Protein AF-A0A660U3L3-F1 (afdb_monomer)

pLDDT: mean 85.76, std 15.38, range [48.34, 98.44]

Sequence (127 aa):
GKVMKKVLLIFILIGSVFLVSPAFSADFYHDGIYKDVGDLYNLNVYVQTYWNGGTILLYTFDTYYMYPFFGYIDSTEYYMGDTINPIDYPDLACDFDFTTNTIYMYYWDGSSWVLYDWYDCYLFEPI

Secondary structure (DSSP, 8-state):
-HHHHHHHHHHHHHHHHTS---------TT-EEEEETTSSS--EEEEEE-TTSEEEEEEESSSSS-EEEEEEE-TTSEEEEEESSTTT-TTEEEEEETTTTEEEEEEE-SSSEEEEEEEEEEE----

Mean predicted aligned error: 9.43 Å

Solvent-accessible surface area (backbone atoms only — not comparable to full-atom values): 7146 Å² total; per-residue (Å²): 112,81,64,59,59,55,55,53,51,51,53,51,53,58,54,57,69,70,72,70,66,83,82,58,66,52,65,62,82,74,46,46,42,31,31,38,66,84,67,80,68,53,38,40,35,40,35,45,58,37,69,81,42,44,27,41,41,33,40,26,56,74,82,78,60,74,52,52,21,43,29,42,65,48,100,79,45,37,31,52,23,44,42,71,57,45,87,83,45,68,44,42,38,41,34,37,34,67,83,73,32,32,41,38,37,29,34,52,77,87,86,49,79,40,82,76,51,71,45,54,36,43,80,64,75,89,129

Folds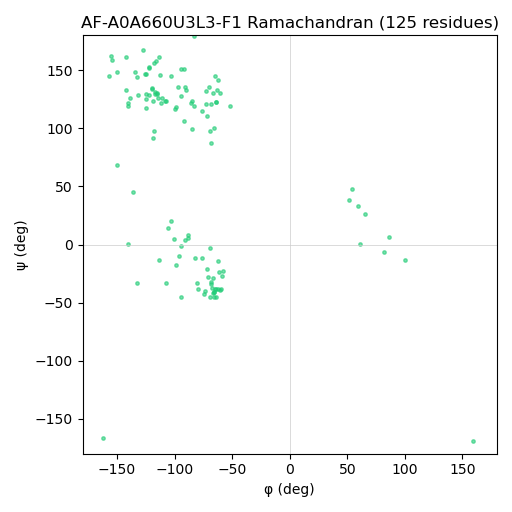eek 3Di:
DVVVVVVVVVVVVVVVVPPDDPPQDQPCVPAAWKAFPPCPQCKIWGWDTDSNQKIWIWIDRPVPDIFIWIFGQDPQRKTWTDGPDCVVPVFWTWMARPVQRKIWIWGHPPPDTDTDDMGGIDGDDDD

Structure (mmCIF, N/CA/C/O backbone):
data_AF-A0A660U3L3-F1
#
_entry.id   AF-A0A660U3L3-F1
#
loop_
_atom_site.group_PDB
_atom_site.id
_atom_site.type_symbol
_atom_site.label_atom_id
_atom_site.label_alt_id
_atom_site.label_comp_id
_atom_site.label_asym_id
_atom_site.label_entity_id
_atom_site.label_seq_id
_atom_site.pdbx_PDB_ins_code
_atom_site.Cartn_x
_atom_site.Cartn_y
_atom_site.Cartn_z
_atom_site.occupancy
_atom_site.B_iso_or_equiv
_atom_site.auth_seq_id
_atom_site.auth_comp_id
_atom_site.auth_asym_id
_atom_site.auth_atom_id
_atom_site.pdbx_PDB_model_num
ATOM 1 N N . GLY A 1 1 ? -0.745 27.732 55.180 1.00 61.03 1 GLY A N 1
ATOM 2 C CA . GLY A 1 1 ? -0.163 26.382 55.319 1.00 61.03 1 GLY A CA 1
ATOM 3 C C . GLY A 1 1 ? 0.834 26.093 54.209 1.00 61.03 1 GLY A C 1
ATOM 4 O O . GLY A 1 1 ? 0.426 25.958 53.064 1.00 61.03 1 GLY A O 1
ATOM 5 N N . LYS A 1 2 ? 2.137 26.008 54.522 1.00 56.62 2 LYS A N 1
ATOM 6 C CA . LYS A 1 2 ? 3.203 25.638 53.558 1.00 56.62 2 LYS A CA 1
ATOM 7 C C . LYS A 1 2 ? 2.989 24.248 52.934 1.00 56.62 2 LYS A C 1
ATOM 9 O O . LYS A 1 2 ? 3.414 24.019 51.809 1.00 56.62 2 LYS A O 1
ATOM 14 N N . VAL A 1 3 ? 2.301 23.358 53.650 1.00 68.00 3 VAL A N 1
ATOM 15 C CA . VAL A 1 3 ? 1.971 21.994 53.212 1.00 68.00 3 VAL A CA 1
ATOM 16 C C . VAL A 1 3 ? 0.950 21.999 52.065 1.00 68.00 3 VAL A C 1
ATOM 18 O O . VAL A 1 3 ? 1.196 21.369 51.045 1.00 68.00 3 VAL A O 1
ATOM 21 N N . MET A 1 4 ? -0.118 22.806 52.151 1.00 66.19 4 MET A N 1
ATOM 22 C CA . MET A 1 4 ? -1.134 22.918 51.085 1.00 66.19 4 MET A CA 1
ATOM 23 C C . MET A 1 4 ? -0.556 23.378 49.741 1.00 66.19 4 MET A C 1
ATOM 25 O O . MET A 1 4 ? -0.956 22.869 48.701 1.00 66.19 4 MET A O 1
ATOM 29 N N . LYS A 1 5 ? 0.414 24.304 49.745 1.00 63.62 5 LYS A N 1
ATOM 30 C CA . LYS A 1 5 ? 1.038 24.796 48.504 1.00 63.62 5 LYS A CA 1
ATOM 31 C C . LYS A 1 5 ? 1.881 23.725 47.800 1.00 63.62 5 LYS A C 1
ATOM 33 O O . LYS A 1 5 ? 1.920 23.706 46.578 1.00 63.62 5 LYS A O 1
ATOM 38 N N . LYS A 1 6 ? 2.530 22.830 48.558 1.00 62.34 6 LYS A N 1
ATOM 39 C CA . LYS A 1 6 ? 3.323 21.717 48.005 1.00 62.34 6 LYS A CA 1
ATOM 40 C C . LYS A 1 6 ? 2.435 20.614 47.429 1.00 62.34 6 LYS A C 1
ATOM 42 O O . LYS A 1 6 ? 2.736 20.103 46.361 1.00 62.34 6 LYS A O 1
ATOM 47 N N . VAL A 1 7 ? 1.329 20.299 48.107 1.00 66.31 7 VAL A N 1
ATOM 48 C CA . VAL A 1 7 ? 0.347 19.312 47.630 1.00 66.31 7 VAL A CA 1
ATOM 49 C C . VAL A 1 7 ? -0.310 19.790 46.333 1.00 66.31 7 VAL A C 1
ATOM 51 O O . VAL A 1 7 ? -0.355 19.040 45.366 1.00 66.31 7 VAL A O 1
ATOM 54 N N . LEU A 1 8 ? -0.722 21.060 46.264 1.00 66.00 8 LEU A N 1
ATOM 55 C CA . LEU A 1 8 ? -1.313 21.642 45.055 1.00 66.00 8 LEU A CA 1
ATOM 56 C C . LEU A 1 8 ? -0.348 21.619 43.854 1.00 66.00 8 LEU A C 1
ATOM 58 O O . LEU A 1 8 ? -0.768 21.320 42.741 1.00 66.00 8 LEU A O 1
ATOM 62 N N . LEU A 1 9 ? 0.946 21.881 44.077 1.00 62.41 9 LEU A N 1
ATOM 63 C CA . LEU A 1 9 ? 1.957 21.833 43.014 1.00 62.41 9 LEU A CA 1
ATOM 64 C C . LEU A 1 9 ? 2.137 20.420 42.438 1.00 62.41 9 LEU A C 1
ATOM 66 O O . LEU A 1 9 ? 2.305 20.272 41.233 1.00 62.41 9 LEU A O 1
ATOM 70 N N . ILE A 1 10 ? 2.084 19.391 43.291 1.00 64.06 10 ILE A N 1
ATOM 71 C CA . ILE A 1 10 ? 2.197 17.986 42.871 1.00 64.06 10 ILE A CA 1
ATOM 72 C C . ILE A 1 10 ? 0.995 17.584 42.007 1.00 64.06 10 ILE A C 1
ATOM 74 O O . ILE A 1 10 ? 1.181 16.943 40.977 1.00 64.06 10 ILE A O 1
ATOM 78 N N . PHE A 1 11 ? -0.220 18.014 42.365 1.00 60.81 11 PHE A N 1
ATOM 79 C CA . PHE A 1 11 ? -1.412 17.755 41.550 1.00 60.81 11 PHE A CA 1
ATOM 80 C C . PHE A 1 11 ? -1.356 18.436 40.176 1.00 60.81 11 PHE A C 1
ATOM 82 O O . PHE A 1 11 ? -1.749 17.824 39.186 1.00 60.81 11 PHE A O 1
ATOM 89 N N . ILE A 1 12 ? -0.824 19.661 40.090 1.00 63.50 12 ILE A N 1
ATOM 90 C CA . ILE A 1 12 ? -0.636 20.359 38.807 1.00 63.50 12 ILE A CA 1
ATOM 91 C C . ILE A 1 12 ? 0.409 19.638 37.9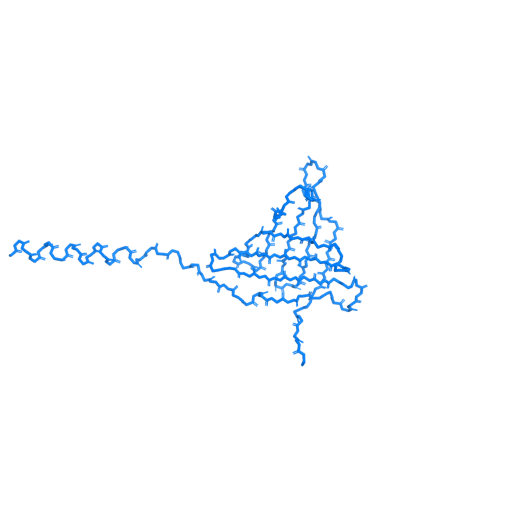45 1.00 63.50 12 ILE A C 1
ATOM 93 O O . ILE A 1 12 ? 0.183 19.453 36.754 1.00 63.50 12 ILE A O 1
ATOM 97 N N . LEU A 1 13 ? 1.516 19.180 38.542 1.00 57.22 13 LEU A N 1
ATOM 98 C CA . LEU A 1 13 ? 2.580 18.488 37.811 1.00 57.22 13 LEU A CA 1
ATOM 99 C C . LEU A 1 13 ? 2.101 17.137 37.249 1.00 57.22 13 LEU A C 1
ATOM 101 O O . LEU A 1 13 ? 2.326 16.843 36.078 1.00 57.22 13 LEU A O 1
ATOM 105 N N . ILE A 1 14 ? 1.383 16.346 38.054 1.00 58.72 14 ILE A N 1
ATOM 106 C CA . ILE A 1 14 ? 0.805 15.063 37.621 1.00 58.72 14 ILE A CA 1
ATOM 107 C C . ILE A 1 14 ? -0.274 15.296 36.554 1.00 58.72 14 ILE A C 1
ATOM 109 O O . ILE A 1 14 ? -0.298 14.586 35.554 1.00 58.72 14 ILE A O 1
ATOM 113 N N . GLY A 1 15 ? -1.109 16.330 36.709 1.00 55.41 15 GLY A N 1
ATOM 114 C CA . GLY A 1 15 ? -2.098 16.715 35.699 1.00 55.41 15 GLY A CA 1
ATOM 115 C C . GLY A 1 15 ? -1.469 17.142 34.369 1.00 55.41 15 GLY A C 1
ATOM 116 O O . GLY A 1 15 ? -1.973 16.772 33.316 1.00 55.41 15 GLY A O 1
ATOM 117 N N . SER A 1 16 ? -0.336 17.853 34.392 1.00 54.84 16 SER A N 1
ATOM 118 C CA . SER A 1 16 ? 0.361 18.266 33.165 1.00 54.84 16 SER A CA 1
ATOM 119 C C . SER A 1 16 ? 1.046 17.119 32.416 1.00 54.84 16 SER A C 1
ATOM 121 O O . SER A 1 16 ? 1.159 17.187 31.197 1.00 54.84 16 SER A O 1
ATOM 123 N N . VAL A 1 17 ? 1.459 16.050 33.109 1.00 53.94 17 VAL A N 1
ATOM 124 C CA . VAL A 1 17 ? 2.106 14.883 32.476 1.00 53.94 17 VAL A CA 1
ATOM 125 C C . VAL A 1 17 ? 1.106 14.040 31.667 1.00 53.94 17 VAL A C 1
ATOM 127 O O . VAL A 1 17 ? 1.508 13.355 30.735 1.00 53.94 17 VAL A O 1
ATOM 130 N N . PHE A 1 18 ? -0.197 14.146 31.946 1.00 50.91 18 PHE A N 1
ATOM 131 C CA . PHE A 1 18 ? -1.254 13.435 31.210 1.00 50.91 18 PHE A CA 1
ATOM 132 C C . PHE A 1 18 ? -1.890 14.235 30.059 1.00 50.91 18 PHE A C 1
ATOM 134 O O . PHE A 1 18 ? -2.758 13.707 29.371 1.00 50.91 18 PHE A O 1
ATOM 141 N N . LEU A 1 19 ? -1.484 15.489 29.822 1.00 48.34 19 LEU A N 1
ATOM 142 C CA . LEU A 1 19 ? -2.113 16.360 28.813 1.00 48.34 19 LEU A CA 1
ATOM 143 C C . LEU A 1 19 ? -1.340 16.461 27.490 1.00 48.34 19 LEU A C 1
ATOM 145 O O . LEU A 1 19 ? -1.730 17.226 26.613 1.00 48.34 19 LEU A O 1
ATOM 149 N N . VAL A 1 20 ? -0.254 15.701 27.332 1.00 51.31 20 VAL A N 1
ATOM 150 C CA . VAL A 1 20 ? 0.581 15.730 26.120 1.00 51.31 20 VAL A CA 1
ATOM 151 C C . VAL A 1 20 ? 0.955 14.320 25.662 1.00 51.31 20 VAL A C 1
ATOM 153 O O . VAL A 1 20 ? 2.100 14.038 25.334 1.00 51.31 20 VAL A O 1
ATOM 156 N N . SER A 1 21 ? -0.005 13.397 25.632 1.00 51.25 21 SER A N 1
ATOM 157 C CA . SER A 1 21 ? 0.119 12.289 24.684 1.00 51.25 21 SER A CA 1
ATOM 158 C C . SER A 1 21 ? -0.410 12.793 23.341 1.00 51.25 21 SER A C 1
ATOM 160 O O . SER A 1 21 ? -1.591 13.155 23.297 1.00 51.25 21 SER A O 1
ATOM 162 N N . PRO A 1 22 ? 0.386 12.843 22.254 1.00 56.97 22 PRO A N 1
ATOM 163 C CA . PRO A 1 22 ? -0.214 12.863 20.927 1.00 56.97 22 PRO A CA 1
ATOM 164 C C . PRO A 1 22 ? -1.191 11.688 20.881 1.00 56.97 22 PRO A C 1
ATOM 166 O O . PRO A 1 22 ? -0.815 10.546 21.152 1.00 56.97 22 PRO A O 1
ATOM 169 N N . ALA A 1 23 ? -2.468 11.989 20.667 1.00 54.34 23 ALA A N 1
ATOM 170 C CA . ALA A 1 23 ? -3.467 10.969 20.432 1.00 54.34 23 ALA A CA 1
ATOM 171 C C . ALA A 1 23 ? -3.137 10.348 19.072 1.00 54.34 23 ALA A C 1
ATOM 173 O O . ALA A 1 23 ? -3.598 10.821 18.041 1.00 54.34 23 ALA A O 1
ATOM 174 N N . PHE A 1 24 ? -2.273 9.335 19.066 1.00 54.94 24 PHE A N 1
ATOM 175 C CA . PHE A 1 24 ? -2.192 8.409 17.951 1.00 54.94 24 PHE A CA 1
ATOM 176 C C . PHE A 1 24 ? -3.488 7.603 18.006 1.00 54.94 24 PHE A C 1
ATOM 178 O O . PHE A 1 24 ? -3.647 6.715 18.844 1.00 54.94 24 PHE A O 1
ATOM 185 N N . SER A 1 25 ? -4.471 8.007 17.203 1.00 52.78 25 SER A N 1
ATOM 186 C CA . SER A 1 25 ? -5.619 7.152 16.939 1.00 52.78 25 SER A CA 1
ATOM 187 C C . SER A 1 25 ? -5.101 6.040 16.047 1.00 52.78 25 SER A C 1
ATOM 189 O O . SER A 1 25 ? -4.705 6.302 14.916 1.00 52.78 25 SER A O 1
ATOM 191 N N . ALA A 1 26 ? -5.027 4.825 16.580 1.00 56.75 26 ALA A N 1
ATOM 192 C CA . ALA A 1 26 ? -4.837 3.654 15.748 1.00 56.75 26 ALA A CA 1
ATOM 193 C C . ALA A 1 26 ? -6.101 3.521 14.894 1.00 56.75 26 ALA A C 1
ATOM 195 O O . ALA A 1 26 ? -7.153 3.134 15.409 1.00 56.75 26 ALA A O 1
ATOM 196 N N . ASP A 1 27 ? -6.027 3.966 13.643 1.00 63.56 27 ASP A N 1
ATOM 197 C CA . ASP A 1 27 ? -7.111 3.789 12.694 1.00 63.56 27 ASP A CA 1
ATOM 198 C C . ASP A 1 27 ? -6.967 2.411 12.052 1.00 63.56 27 ASP A C 1
ATOM 200 O O . ASP A 1 27 ? -6.124 2.189 11.189 1.00 63.56 27 ASP A O 1
ATOM 204 N N . PHE A 1 28 ? -7.739 1.451 12.556 1.00 81.56 28 PHE A N 1
ATOM 205 C CA . PHE A 1 28 ? -7.798 0.096 12.006 1.00 81.56 28 PHE A CA 1
ATOM 206 C C . PHE A 1 28 ? -8.853 -0.019 10.895 1.00 81.56 28 PHE A C 1
ATOM 208 O O . PHE A 1 28 ? -9.168 -1.126 10.472 1.00 81.56 28 PHE A O 1
ATOM 215 N N . TYR A 1 29 ? -9.456 1.093 10.453 1.00 86.62 29 TYR A N 1
ATOM 216 C CA . TYR A 1 29 ? -10.482 1.081 9.408 1.00 86.62 29 TYR A CA 1
ATOM 217 C C . TYR A 1 29 ? -9.930 0.654 8.042 1.00 86.62 29 TYR A C 1
ATOM 219 O O . TYR A 1 29 ? -10.654 0.053 7.252 1.00 86.62 29 TYR A O 1
ATOM 227 N N . HIS A 1 30 ? -8.649 0.917 7.778 1.00 93.44 30 HIS A N 1
ATOM 228 C CA . HIS A 1 30 ? -7.987 0.552 6.522 1.00 93.44 30 HIS A CA 1
ATOM 229 C C . HIS A 1 30 ? -7.502 -0.897 6.477 1.00 93.44 30 HIS A C 1
ATOM 231 O O . HIS A 1 30 ? -7.120 -1.366 5.402 1.00 93.44 30 HIS A O 1
ATOM 237 N N . ASP A 1 31 ? -7.509 -1.602 7.613 1.00 95.75 31 ASP A N 1
ATOM 238 C CA . ASP A 1 31 ? -7.027 -2.977 7.709 1.00 95.75 31 ASP A CA 1
ATOM 239 C C . ASP A 1 31 ? -7.871 -3.914 6.850 1.00 95.75 31 ASP A C 1
ATOM 241 O O . ASP A 1 31 ? -9.102 -3.938 6.924 1.00 95.75 31 ASP A O 1
ATOM 245 N N . GLY A 1 32 ? -7.202 -4.757 6.071 1.00 96.00 32 GLY A N 1
ATOM 246 C CA . GLY A 1 32 ? -7.905 -5.722 5.246 1.00 96.00 32 GLY A CA 1
ATOM 247 C C . GLY A 1 32 ? -7.097 -6.255 4.082 1.00 96.00 32 GLY A C 1
ATOM 248 O O . GLY A 1 32 ? -5.881 -6.080 3.982 1.00 96.00 32 GLY A O 1
ATOM 249 N N . ILE A 1 33 ? -7.818 -6.949 3.206 1.00 96.88 33 ILE A N 1
ATOM 250 C CA . ILE A 1 33 ? -7.300 -7.452 1.940 1.00 96.88 33 ILE A CA 1
ATOM 251 C C . ILE A 1 33 ? -8.006 -6.674 0.841 1.00 96.88 33 ILE A C 1
ATOM 253 O O . ILE A 1 33 ? -9.227 -6.727 0.757 1.00 96.88 33 ILE A O 1
ATOM 257 N N . TYR A 1 34 ? -7.258 -5.992 -0.010 1.00 97.62 34 TYR A N 1
ATOM 258 C CA . TYR A 1 34 ? -7.771 -5.348 -1.206 1.00 97.62 34 TYR A CA 1
ATOM 259 C C . TYR A 1 34 ? -7.416 -6.194 -2.426 1.00 97.62 34 TYR A C 1
ATOM 261 O O . TYR A 1 34 ? -6.373 -6.856 -2.470 1.00 97.62 34 TYR A O 1
ATOM 269 N N . LYS A 1 35 ? -8.318 -6.205 -3.398 1.00 96.88 35 LYS A N 1
ATOM 270 C CA . LYS A 1 35 ? -8.234 -6.992 -4.632 1.00 96.88 35 LYS A CA 1
ATOM 271 C C . LYS A 1 35 ? -8.384 -6.061 -5.819 1.00 96.88 35 LYS A C 1
ATOM 273 O O . LYS A 1 35 ? -9.136 -5.096 -5.702 1.00 96.88 35 LYS A O 1
ATOM 278 N N . ASP A 1 36 ? -7.723 -6.338 -6.939 1.00 96.69 36 ASP A N 1
ATOM 279 C CA . ASP A 1 36 ? -7.946 -5.546 -8.149 1.00 96.69 36 ASP A CA 1
ATOM 280 C C . ASP A 1 36 ? -9.389 -5.662 -8.647 1.00 96.69 36 ASP A C 1
ATOM 282 O O . ASP A 1 36 ? -10.018 -6.722 -8.617 1.00 96.69 36 ASP A O 1
ATOM 286 N N . VAL A 1 37 ? -9.928 -4.546 -9.132 1.00 95.75 37 VAL A N 1
ATOM 287 C CA . VAL A 1 37 ? -11.279 -4.508 -9.684 1.00 95.75 37 VAL A CA 1
ATOM 288 C C . VAL A 1 37 ? -11.356 -5.388 -10.931 1.00 95.75 37 VAL A C 1
ATOM 290 O O . VAL A 1 37 ? -10.669 -5.169 -11.927 1.00 95.75 37 VAL A O 1
ATOM 293 N N . GLY A 1 38 ? -12.272 -6.356 -10.893 1.00 91.12 38 GLY A N 1
ATOM 294 C CA . GLY A 1 38 ? -12.538 -7.258 -12.011 1.00 91.12 38 GLY A CA 1
ATOM 295 C C . GLY A 1 38 ? -11.648 -8.500 -12.067 1.00 91.12 38 GLY A C 1
ATOM 296 O O . GLY A 1 38 ? -11.777 -9.241 -13.042 1.00 91.12 38 GLY A O 1
ATOM 297 N N . ASP A 1 39 ? -10.799 -8.739 -11.057 1.00 86.06 39 ASP A N 1
ATOM 298 C CA . ASP A 1 39 ? -9.912 -9.911 -10.954 1.00 86.06 39 ASP A CA 1
ATOM 299 C C . ASP A 1 39 ? -9.066 -10.139 -12.231 1.00 86.06 39 ASP A C 1
ATO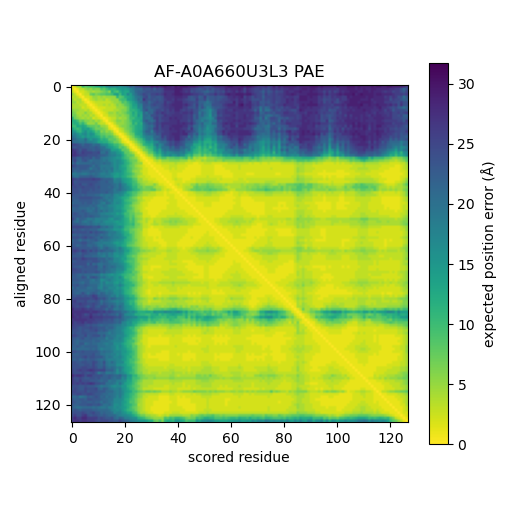M 301 O O . ASP A 1 39 ? -8.876 -11.265 -12.699 1.00 86.06 39 ASP A O 1
ATOM 305 N N . LEU A 1 40 ? -8.593 -9.055 -12.851 1.00 90.19 40 LEU A N 1
ATOM 306 C CA . LEU A 1 40 ? -7.869 -9.083 -14.125 1.00 90.19 40 LEU A CA 1
ATOM 307 C C . LEU A 1 40 ? -6.396 -9.463 -13.947 1.00 90.19 40 LEU A C 1
ATOM 309 O O . LEU A 1 40 ? -5.807 -10.099 -14.824 1.00 90.19 40 LEU A O 1
ATOM 313 N N . TYR A 1 41 ? -5.807 -9.067 -12.822 1.00 93.69 41 TYR A N 1
ATOM 314 C CA . TYR A 1 41 ? -4.377 -9.163 -12.550 1.00 93.69 41 TYR A CA 1
ATOM 315 C C . TYR A 1 41 ? -4.052 -10.145 -11.421 1.00 93.69 41 TYR A C 1
ATOM 317 O O . TYR A 1 41 ? -2.896 -10.542 -11.289 1.00 93.69 41 TYR A O 1
ATOM 325 N N . ASN A 1 42 ? -5.055 -10.585 -10.651 1.00 94.44 42 ASN A N 1
ATOM 326 C CA . ASN A 1 42 ? -4.888 -11.361 -9.415 1.00 94.44 42 ASN A CA 1
ATOM 327 C C . ASN A 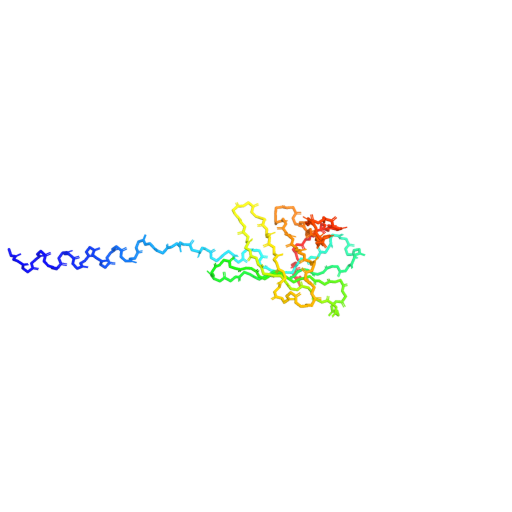1 42 ? -4.059 -10.612 -8.357 1.00 94.44 42 ASN A C 1
ATOM 329 O O . ASN A 1 42 ? -3.311 -11.222 -7.587 1.00 94.44 42 ASN A O 1
ATOM 333 N N . LEU A 1 43 ? -4.180 -9.288 -8.316 1.00 96.94 43 LEU A N 1
ATOM 334 C CA . LEU A 1 43 ? -3.505 -8.460 -7.333 1.00 96.94 43 LEU A CA 1
ATOM 335 C C . LEU A 1 43 ? -4.170 -8.631 -5.967 1.00 96.94 43 LEU A C 1
ATOM 337 O O . LEU A 1 43 ? -5.388 -8.560 -5.811 1.00 96.94 43 LEU A O 1
ATOM 341 N N . ASN A 1 44 ? -3.342 -8.839 -4.954 1.00 97.25 44 ASN A N 1
ATOM 342 C CA . ASN A 1 44 ? -3.738 -8.898 -3.559 1.00 97.25 44 ASN A CA 1
ATOM 343 C C . ASN A 1 4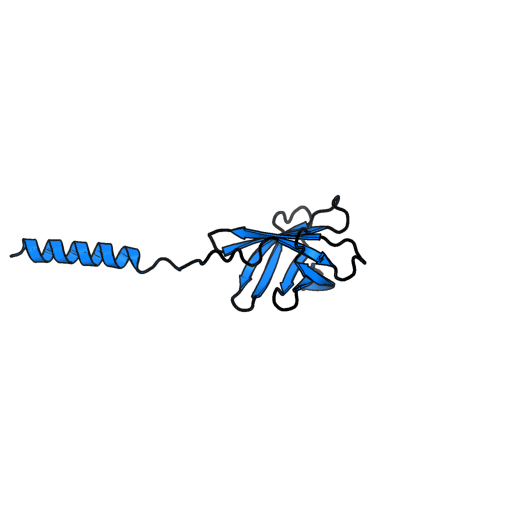4 ? -2.903 -7.888 -2.788 1.00 97.25 44 ASN A C 1
ATOM 345 O O . ASN A 1 44 ? -1.676 -7.969 -2.827 1.00 97.25 44 ASN A O 1
ATOM 349 N N . VAL A 1 45 ? -3.559 -6.985 -2.067 1.00 97.94 45 VAL A N 1
ATOM 350 C CA . VAL A 1 45 ? -2.920 -5.994 -1.200 1.00 97.94 45 VAL A CA 1
ATOM 351 C C . VAL A 1 45 ? -3.384 -6.238 0.230 1.00 97.94 45 VAL A C 1
ATOM 353 O O . VAL A 1 45 ? -4.575 -6.255 0.505 1.00 97.94 45 VAL A O 1
ATOM 356 N N . TYR A 1 46 ? -2.455 -6.441 1.149 1.00 97.69 46 TYR A N 1
ATOM 357 C CA . TYR A 1 46 ? -2.714 -6.668 2.564 1.00 97.69 46 TYR A CA 1
ATOM 358 C C . TYR A 1 46 ? -2.300 -5.417 3.323 1.00 97.69 46 TYR A C 1
ATOM 360 O O . TYR A 1 46 ? -1.144 -5.005 3.224 1.00 97.69 46 TYR A O 1
ATOM 368 N N . VAL A 1 47 ? -3.225 -4.834 4.078 1.00 97.62 47 VAL A N 1
ATOM 369 C CA . VAL A 1 47 ? -2.992 -3.621 4.866 1.00 97.62 47 VAL A CA 1
ATOM 370 C C . VAL A 1 47 ? -3.161 -3.948 6.341 1.00 97.62 47 VAL A C 1
ATOM 372 O O . VAL A 1 47 ? -4.143 -4.582 6.733 1.00 97.62 47 VAL A O 1
ATOM 375 N N . GLN A 1 48 ? -2.186 -3.531 7.146 1.00 96.50 48 GLN A N 1
ATOM 376 C CA . GLN A 1 48 ? -2.235 -3.628 8.599 1.00 96.50 48 GLN A CA 1
ATOM 377 C C . GLN A 1 48 ? -1.647 -2.375 9.251 1.00 96.50 48 GLN A C 1
ATOM 379 O O . GLN A 1 48 ? -0.453 -2.092 9.110 1.00 96.50 48 GLN A O 1
ATOM 384 N N . THR A 1 49 ? -2.463 -1.666 10.024 1.00 95.00 49 THR A N 1
ATOM 385 C CA . THR A 1 49 ? -2.055 -0.527 10.840 1.00 95.00 49 THR A CA 1
ATOM 386 C C . THR A 1 49 ? -1.666 -0.969 12.254 1.00 95.00 49 THR A C 1
ATOM 388 O O . THR A 1 49 ? -2.106 -1.986 12.799 1.00 95.00 49 THR A O 1
ATOM 391 N N . TYR A 1 50 ? -0.762 -0.212 12.869 1.00 92.19 50 TYR A N 1
ATOM 392 C CA . TYR A 1 50 ? -0.262 -0.432 14.221 1.00 92.19 50 TYR A CA 1
ATOM 393 C C . TYR A 1 50 ? -0.690 0.703 15.143 1.00 92.19 50 TYR A C 1
ATOM 395 O O . TYR A 1 50 ? -0.987 1.819 14.726 1.00 92.19 50 TYR A O 1
ATOM 403 N N . TRP A 1 51 ? -0.645 0.441 16.450 1.00 87.44 51 TRP A N 1
ATOM 404 C CA . TRP A 1 51 ? -1.073 1.399 17.474 1.00 87.44 51 TRP A CA 1
ATOM 405 C C . TRP A 1 51 ? -0.330 2.748 17.438 1.00 87.44 51 TRP A C 1
ATOM 407 O O . TRP A 1 51 ? -0.833 3.743 17.951 1.00 87.44 51 TRP A O 1
ATOM 417 N N . ASN A 1 52 ? 0.872 2.781 16.859 1.00 87.25 52 ASN A N 1
ATOM 418 C CA . ASN A 1 52 ? 1.683 3.986 16.689 1.00 87.25 52 ASN A CA 1
ATOM 419 C C . ASN A 1 52 ? 1.380 4.745 15.379 1.00 87.25 52 ASN A C 1
ATOM 421 O O . ASN A 1 52 ? 2.102 5.686 15.060 1.00 87.25 52 ASN A O 1
ATOM 425 N N . GLY A 1 53 ? 0.370 4.319 14.614 1.00 87.94 53 GLY A N 1
ATOM 426 C CA . GLY A 1 53 ? 0.009 4.858 13.299 1.00 87.94 53 GLY A CA 1
ATOM 427 C C . GLY A 1 53 ? 0.845 4.318 12.134 1.00 87.94 53 GLY A C 1
ATOM 428 O O . GLY A 1 53 ? 0.538 4.608 10.981 1.00 87.94 53 GLY A O 1
ATOM 429 N N . GLY A 1 54 ? 1.893 3.533 12.404 1.00 94.00 54 GLY A N 1
ATOM 430 C CA . GLY A 1 54 ? 2.657 2.871 11.349 1.00 94.00 54 GLY A CA 1
ATOM 431 C C . GLY A 1 54 ? 1.790 1.852 10.620 1.00 94.00 54 GLY A C 1
ATOM 432 O O . GLY A 1 54 ? 0.954 1.202 11.240 1.00 94.00 54 GLY A O 1
ATOM 433 N N . THR A 1 55 ? 1.993 1.700 9.319 1.00 96.25 55 THR A N 1
ATOM 434 C CA . THR A 1 55 ? 1.187 0.824 8.465 1.00 96.25 55 THR A CA 1
ATOM 435 C C . THR A 1 55 ? 2.098 -0.040 7.609 1.00 96.25 55 THR A C 1
ATOM 437 O O . THR A 1 55 ? 3.000 0.471 6.941 1.00 96.25 55 THR A O 1
ATOM 440 N N . ILE A 1 56 ? 1.870 -1.353 7.633 1.00 96.81 56 ILE A N 1
ATOM 441 C CA . ILE A 1 56 ? 2.458 -2.282 6.670 1.00 96.81 56 ILE A CA 1
ATOM 442 C C . ILE A 1 56 ? 1.454 -2.487 5.545 1.00 96.81 56 ILE A C 1
ATOM 444 O O . ILE A 1 56 ? 0.301 -2.842 5.789 1.00 96.81 56 ILE A O 1
ATOM 448 N N . LEU A 1 57 ? 1.933 -2.295 4.321 1.00 97.31 57 LEU A N 1
ATOM 449 C CA . LEU A 1 57 ? 1.253 -2.701 3.105 1.00 97.31 57 LEU A CA 1
ATOM 450 C C . LEU A 1 57 ? 2.102 -3.766 2.414 1.00 97.31 57 LEU A C 1
ATOM 452 O O . LEU A 1 57 ? 3.304 -3.592 2.235 1.00 97.31 57 LEU A O 1
ATOM 456 N N . LEU A 1 58 ? 1.492 -4.879 2.029 1.00 96.44 58 LEU A N 1
ATOM 457 C CA . LEU A 1 58 ? 2.135 -5.919 1.229 1.00 96.44 58 LEU A CA 1
ATOM 458 C C . LEU A 1 58 ? 1.294 -6.167 -0.007 1.00 96.44 58 LEU A C 1
ATOM 460 O O . LEU A 1 58 ? 0.104 -6.421 0.134 1.00 96.44 58 LEU A O 1
ATOM 464 N N . TYR A 1 59 ? 1.894 -6.164 -1.195 1.00 96.19 59 TYR A N 1
ATOM 465 C CA . TYR A 1 59 ? 1.187 -6.601 -2.397 1.00 96.19 59 TYR A CA 1
ATOM 466 C C . TYR A 1 59 ? 1.823 -7.826 -3.053 1.00 96.19 59 TYR A C 1
ATOM 468 O O . TYR A 1 59 ? 3.011 -8.114 -2.879 1.00 96.19 59 TYR A O 1
ATOM 476 N N . THR A 1 60 ? 1.007 -8.563 -3.806 1.00 96.19 60 THR A N 1
ATOM 477 C CA . THR A 1 60 ? 1.427 -9.702 -4.626 1.00 96.19 60 THR A CA 1
ATOM 478 C C . THR A 1 60 ? 0.431 -9.972 -5.753 1.00 96.19 60 THR A C 1
ATOM 480 O O . THR A 1 60 ? -0.775 -9.825 -5.562 1.00 96.19 60 THR A O 1
ATOM 483 N N . PHE A 1 61 ? 0.931 -10.408 -6.909 1.00 96.38 61 PHE A N 1
ATOM 484 C CA . PHE A 1 61 ? 0.109 -10.872 -8.037 1.00 96.38 61 PHE A CA 1
ATOM 485 C C . PHE A 1 61 ? -0.009 -12.403 -8.101 1.00 96.38 61 PHE A C 1
ATOM 487 O O . PHE A 1 61 ? -0.869 -12.940 -8.792 1.00 96.38 61 PHE A O 1
ATOM 494 N N . ASP A 1 62 ? 0.876 -13.129 -7.412 1.00 93.31 62 ASP A N 1
ATOM 495 C CA . ASP A 1 62 ? 1.038 -14.576 -7.593 1.00 93.31 62 ASP A CA 1
ATOM 496 C C . ASP A 1 62 ? 1.263 -15.352 -6.290 1.00 93.31 62 ASP A C 1
ATOM 498 O O . ASP A 1 62 ? 1.406 -16.575 -6.315 1.00 93.31 62 ASP A O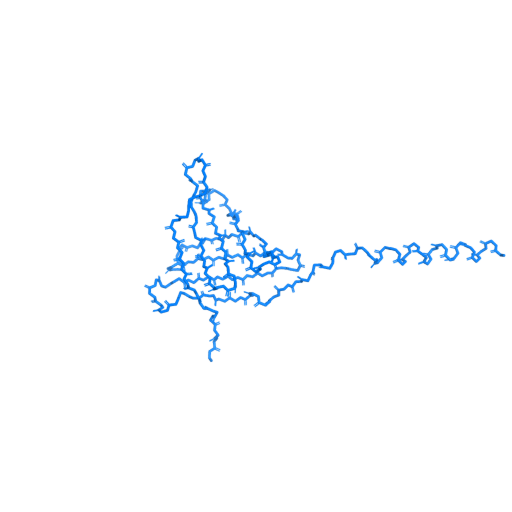 1
ATOM 502 N N . THR A 1 63 ? 1.286 -14.667 -5.144 1.00 89.56 63 THR A N 1
ATOM 503 C CA . THR A 1 63 ? 1.618 -15.189 -3.806 1.00 89.56 63 THR A CA 1
ATOM 504 C C . THR A 1 63 ? 3.029 -15.770 -3.660 1.00 89.56 63 THR A C 1
ATOM 506 O O . THR A 1 63 ? 3.399 -16.201 -2.569 1.00 89.56 63 THR A O 1
ATOM 509 N N . TYR A 1 64 ? 3.833 -15.760 -4.725 1.00 91.88 64 TYR A N 1
ATOM 510 C CA . TYR A 1 64 ? 5.218 -16.215 -4.724 1.00 91.88 64 TYR A CA 1
ATOM 511 C C . TYR A 1 64 ? 6.172 -15.039 -4.500 1.00 91.88 64 TYR A C 1
ATOM 513 O O . TYR A 1 64 ? 7.064 -15.124 -3.655 1.00 91.88 64 TYR A O 1
ATOM 521 N N . TYR A 1 65 ? 5.948 -13.923 -5.198 1.00 90.44 65 TYR A N 1
ATOM 522 C CA . TYR A 1 65 ? 6.637 -12.659 -4.963 1.00 90.44 65 TYR A CA 1
ATOM 523 C C . TYR A 1 65 ? 5.758 -11.737 -4.120 1.00 90.44 65 TYR A C 1
ATOM 525 O O . TYR A 1 65 ? 4.656 -11.363 -4.521 1.00 90.44 65 TYR A O 1
ATOM 533 N N . MET A 1 66 ? 6.247 -11.378 -2.936 1.00 92.25 66 MET A N 1
ATOM 534 C CA . MET A 1 66 ? 5.572 -10.468 -2.014 1.00 92.25 66 MET A CA 1
ATOM 535 C C . MET A 1 66 ? 6.447 -9.247 -1.764 1.00 92.25 66 MET A C 1
ATOM 537 O O . MET A 1 66 ? 7.638 -9.387 -1.478 1.00 92.25 66 MET A O 1
ATOM 541 N N . TYR A 1 67 ? 5.841 -8.067 -1.834 1.00 93.88 67 TYR A N 1
ATOM 542 C CA . TYR A 1 67 ? 6.540 -6.790 -1.731 1.00 93.88 67 TYR A CA 1
ATOM 543 C C . TYR A 1 67 ? 6.024 -6.028 -0.504 1.00 93.88 67 TYR A C 1
ATOM 545 O O . TYR A 1 67 ? 4.939 -5.452 -0.573 1.00 93.88 67 TYR A O 1
ATOM 553 N N . PRO A 1 68 ? 6.732 -6.087 0.641 1.00 95.06 68 PRO A N 1
ATOM 554 C CA . PRO A 1 68 ? 6.323 -5.411 1.867 1.00 95.06 68 PRO A CA 1
ATOM 555 C C . PRO A 1 68 ? 6.894 -3.989 1.974 1.00 95.06 68 PRO A C 1
ATOM 557 O O . PRO A 1 68 ? 8.103 -3.763 1.842 1.00 95.06 68 PRO A O 1
ATOM 560 N N . PHE A 1 69 ? 6.023 -3.052 2.329 1.00 96.38 69 PHE A N 1
ATOM 561 C CA . PHE A 1 69 ? 6.310 -1.636 2.524 1.00 96.38 69 PHE A CA 1
ATOM 562 C C . PHE A 1 69 ? 5.870 -1.199 3.919 1.00 96.38 69 PHE A C 1
ATOM 564 O O . PHE A 1 69 ? 4.895 -1.717 4.471 1.00 96.38 69 PHE A O 1
ATOM 571 N N . PHE A 1 70 ? 6.599 -0.252 4.500 1.00 95.62 70 PHE A N 1
ATOM 572 C CA . PHE A 1 70 ? 6.221 0.409 5.743 1.00 95.62 70 PHE A CA 1
ATOM 573 C C . PHE A 1 70 ? 6.064 1.901 5.496 1.00 95.62 70 PHE A C 1
ATOM 575 O O . PHE A 1 70 ? 6.911 2.536 4.872 1.00 95.62 70 PHE A O 1
ATOM 582 N N . GLY A 1 71 ? 4.981 2.451 6.026 1.00 95.31 71 GLY A N 1
ATOM 583 C CA . GLY A 1 71 ? 4.606 3.834 5.807 1.00 95.31 71 GLY A CA 1
ATOM 584 C C . GLY A 1 71 ? 3.606 4.320 6.838 1.00 95.31 71 GLY A C 1
ATOM 585 O O . GLY A 1 71 ? 3.368 3.675 7.863 1.00 95.31 71 GLY A O 1
ATOM 586 N N . TYR A 1 72 ? 3.010 5.465 6.544 1.00 94.69 72 TYR A N 1
ATOM 587 C CA . TYR A 1 72 ? 1.950 6.064 7.344 1.00 94.69 72 TYR A CA 1
ATOM 588 C C . TYR A 1 72 ? 0.820 6.489 6.416 1.00 94.69 72 TYR A C 1
ATOM 590 O O . TYR A 1 72 ? 1.079 6.934 5.299 1.00 94.69 72 TYR A O 1
ATOM 598 N N . ILE A 1 73 ? -0.412 6.353 6.899 1.00 94.75 73 ILE A N 1
ATOM 599 C CA . ILE A 1 73 ? -1.588 6.949 6.271 1.00 94.75 73 ILE A CA 1
ATOM 600 C C . ILE A 1 73 ? -1.685 8.379 6.797 1.00 94.75 73 ILE A C 1
ATOM 602 O O . ILE A 1 73 ? -1.679 8.600 8.013 1.00 94.75 73 ILE A O 1
ATOM 606 N N . ASP A 1 74 ? -1.694 9.355 5.898 1.00 93.31 74 ASP A N 1
ATOM 607 C CA . ASP A 1 74 ? -1.821 10.755 6.271 1.00 93.31 74 ASP A CA 1
ATOM 608 C C . ASP A 1 74 ? -3.288 11.170 6.484 1.00 93.31 74 ASP A C 1
ATOM 610 O O . ASP A 1 74 ? -4.227 10.391 6.343 1.00 93.31 74 ASP A O 1
ATOM 614 N N . SER A 1 75 ? -3.508 12.437 6.840 1.00 90.62 75 SER A N 1
ATOM 615 C CA . SER A 1 75 ? -4.859 12.963 7.081 1.00 90.62 75 SER A CA 1
ATOM 616 C C . SER A 1 75 ? -5.733 13.078 5.825 1.00 90.62 75 SER A C 1
ATOM 618 O O . SER A 1 75 ? -6.862 13.554 5.924 1.00 90.62 75 SER A O 1
ATOM 620 N N . THR A 1 76 ? -5.194 12.760 4.648 1.00 93.44 76 THR A N 1
ATOM 621 C CA . THR A 1 76 ? -5.894 12.767 3.358 1.00 93.44 76 THR A CA 1
ATOM 622 C C . THR A 1 76 ? -6.219 11.364 2.855 1.00 93.44 76 THR A C 1
ATOM 624 O O . THR A 1 76 ? -6.606 11.225 1.700 1.00 93.44 76 THR A O 1
ATOM 627 N N . GLU A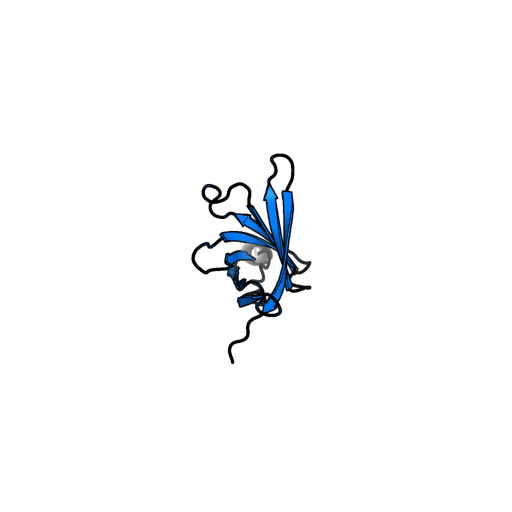 1 77 ? -6.123 10.348 3.724 1.00 95.00 77 GLU A N 1
ATOM 628 C CA . GLU A 1 77 ? -6.373 8.940 3.383 1.00 95.00 77 GLU A CA 1
ATOM 629 C C . GLU A 1 77 ? -5.349 8.388 2.376 1.00 95.00 77 GLU A C 1
ATOM 631 O O . GLU A 1 77 ? -5.635 7.454 1.625 1.00 95.00 77 GLU A O 1
ATOM 636 N N . TYR A 1 78 ? -4.147 8.973 2.350 1.00 96.69 78 TYR A N 1
ATOM 637 C CA . TYR A 1 78 ? -3.081 8.590 1.434 1.00 96.69 78 TYR A CA 1
ATOM 638 C C . TYR A 1 78 ? -1.931 7.924 2.192 1.00 96.69 78 TYR A C 1
ATOM 640 O O . TYR A 1 78 ? -1.391 8.470 3.157 1.00 96.69 78 TYR A O 1
ATOM 648 N N . TYR A 1 79 ? -1.562 6.724 1.758 1.00 97.19 79 TYR A N 1
ATOM 649 C CA . TYR A 1 79 ? -0.417 5.973 2.257 1.00 97.19 79 TYR A CA 1
ATOM 650 C C . TYR A 1 79 ? 0.795 6.179 1.360 1.00 97.19 79 TYR A C 1
ATOM 652 O O . TYR A 1 79 ? 0.683 6.050 0.145 1.00 97.19 79 TYR A O 1
ATOM 660 N N . MET A 1 80 ? 1.955 6.407 1.978 1.00 95.31 80 MET A N 1
ATOM 661 C CA . MET A 1 80 ? 3.257 6.435 1.306 1.00 95.31 80 MET A CA 1
ATOM 662 C C . MET A 1 80 ? 4.200 5.444 1.981 1.00 95.31 80 MET A C 1
ATOM 664 O O . MET A 1 80 ? 4.491 5.592 3.173 1.00 95.31 80 MET A O 1
ATOM 668 N N . GLY A 1 81 ? 4.650 4.430 1.242 1.00 93.56 81 GLY A N 1
ATOM 669 C CA . GLY A 1 81 ? 5.409 3.305 1.778 1.00 93.56 81 GLY A CA 1
ATOM 670 C C . GLY A 1 81 ? 6.779 3.116 1.138 1.00 93.56 81 GLY A C 1
ATOM 671 O O . GLY A 1 81 ? 6.900 2.953 -0.078 1.00 93.56 81 GLY A O 1
ATOM 672 N N . ASP A 1 82 ? 7.801 3.016 1.988 1.00 91.38 82 ASP A N 1
ATOM 673 C CA . ASP A 1 82 ? 9.150 2.599 1.603 1.00 91.38 82 ASP A CA 1
ATOM 674 C C . ASP A 1 82 ? 9.328 1.090 1.823 1.00 91.38 82 ASP A C 1
ATOM 676 O O . ASP A 1 82 ? 8.731 0.497 2.729 1.00 91.38 82 ASP A O 1
ATOM 680 N N . THR A 1 83 ? 10.185 0.440 1.033 1.00 92.56 83 THR A N 1
ATOM 681 C CA . THR A 1 83 ? 10.478 -0.992 1.214 1.00 92.56 83 THR A CA 1
ATOM 682 C C . THR A 1 83 ? 11.066 -1.288 2.591 1.00 92.56 83 THR A C 1
ATOM 684 O O . THR A 1 83 ? 12.060 -0.681 2.993 1.00 92.56 83 THR A O 1
ATOM 687 N N . ILE A 1 84 ? 10.511 -2.286 3.288 1.00 89.75 84 ILE A N 1
ATOM 688 C CA . ILE A 1 84 ? 10.973 -2.678 4.634 1.00 89.75 84 ILE A CA 1
ATOM 689 C C . ILE A 1 84 ? 12.374 -3.293 4.597 1.00 89.75 84 ILE A C 1
ATOM 691 O O . ILE A 1 84 ? 13.175 -3.071 5.507 1.00 89.75 84 ILE A O 1
ATOM 695 N N . ASN A 1 85 ? 12.674 -4.068 3.552 1.00 82.94 85 ASN A N 1
ATOM 696 C CA . ASN A 1 85 ? 14.003 -4.616 3.313 1.00 82.94 85 ASN A CA 1
ATOM 697 C C . ASN A 1 85 ? 14.555 -4.093 1.978 1.00 82.94 85 ASN A C 1
ATOM 699 O O . ASN A 1 85 ? 14.339 -4.716 0.937 1.00 82.94 85 ASN A O 1
ATOM 703 N N . PRO A 1 86 ? 15.300 -2.975 1.994 1.00 66.94 86 PRO A N 1
ATOM 704 C CA . PRO A 1 86 ? 15.824 -2.359 0.779 1.00 66.94 86 PRO A CA 1
ATOM 705 C C . PRO A 1 86 ? 16.797 -3.249 -0.001 1.00 66.94 86 PRO A C 1
ATOM 707 O O . PRO A 1 86 ? 17.112 -2.941 -1.138 1.00 66.94 86 PRO A O 1
ATOM 710 N N . ILE A 1 87 ? 17.317 -4.339 0.578 1.00 77.50 87 ILE A N 1
ATOM 711 C CA . ILE A 1 87 ? 18.192 -5.265 -0.159 1.00 77.50 87 ILE A CA 1
ATOM 712 C C . ILE A 1 87 ? 17.428 -6.031 -1.240 1.00 77.50 87 ILE A C 1
ATOM 714 O O . ILE A 1 87 ? 18.015 -6.349 -2.273 1.00 77.50 87 ILE A O 1
ATOM 718 N N . ASP A 1 88 ? 16.149 -6.324 -1.010 1.00 69.62 88 ASP A N 1
ATOM 719 C CA . ASP A 1 88 ? 15.385 -7.167 -1.925 1.00 69.62 88 ASP A CA 1
ATOM 720 C C . ASP A 1 88 ? 14.915 -6.357 -3.140 1.00 69.62 88 ASP A C 1
ATOM 722 O O . ASP A 1 88 ? 14.983 -6.849 -4.265 1.00 69.62 88 ASP A O 1
ATOM 726 N N . TYR A 1 89 ? 14.513 -5.098 -2.921 1.00 81.12 89 TYR A N 1
ATOM 727 C CA . TYR A 1 89 ? 13.989 -4.206 -3.959 1.00 81.12 89 TYR A CA 1
ATOM 728 C C . TYR A 1 89 ? 14.291 -2.723 -3.650 1.00 81.12 89 TYR A C 1
ATOM 730 O O . TYR A 1 89 ? 13.368 -1.964 -3.371 1.00 81.12 89 TYR A O 1
ATOM 738 N N . PRO A 1 90 ? 15.563 -2.277 -3.692 1.00 82.62 90 PRO A N 1
ATOM 739 C CA . PRO A 1 90 ? 15.956 -0.925 -3.256 1.00 82.62 90 PRO A CA 1
ATOM 740 C C . PRO A 1 90 ? 15.293 0.192 -4.063 1.00 82.62 90 PRO A C 1
ATOM 742 O O . PRO A 1 90 ? 15.175 1.319 -3.590 1.00 82.62 90 PRO A O 1
ATOM 745 N N . ASP A 1 91 ? 14.883 -0.142 -5.281 1.00 90.06 91 ASP A N 1
ATOM 746 C CA . ASP A 1 91 ? 14.340 0.789 -6.248 1.00 90.06 91 ASP A CA 1
ATOM 747 C C . ASP A 1 91 ? 12.818 0.680 -6.351 1.00 90.06 91 ASP A C 1
ATOM 749 O O . ASP A 1 91 ? 12.292 1.077 -7.376 1.00 90.06 91 ASP A O 1
ATOM 753 N N . LEU A 1 92 ? 12.099 0.125 -5.366 1.00 92.38 92 LEU A N 1
ATOM 754 C CA . LEU A 1 92 ? 10.630 0.090 -5.365 1.00 92.38 92 LEU A CA 1
ATOM 755 C C . LEU A 1 92 ? 10.042 0.965 -4.256 1.00 92.38 92 LEU A C 1
ATOM 757 O O . LEU A 1 92 ? 10.580 1.047 -3.157 1.00 92.38 92 LEU A O 1
ATOM 761 N N . ALA A 1 93 ? 8.891 1.562 -4.540 1.00 94.31 93 ALA A N 1
ATOM 762 C CA . ALA A 1 93 ? 8.029 2.208 -3.557 1.00 94.31 93 ALA A CA 1
ATOM 763 C C . ALA A 1 93 ? 6.566 1.940 -3.912 1.00 94.31 93 ALA A C 1
ATOM 765 O O . ALA A 1 93 ? 6.241 1.562 -5.047 1.00 94.31 93 ALA A O 1
ATOM 766 N N . CYS A 1 94 ? 5.688 2.116 -2.933 1.00 95.69 94 CYS A N 1
ATOM 767 C CA . CYS A 1 94 ? 4.264 1.906 -3.111 1.00 95.69 94 CYS A CA 1
ATOM 768 C C . CYS A 1 94 ? 3.477 2.946 -2.330 1.00 95.69 94 CYS A C 1
ATOM 770 O O . CYS A 1 94 ? 3.695 3.113 -1.131 1.00 95.69 94 CYS A O 1
ATOM 772 N N . ASP A 1 95 ? 2.491 3.530 -2.997 1.00 97.69 95 ASP A N 1
ATOM 773 C CA . ASP A 1 95 ? 1.492 4.375 -2.363 1.00 97.69 95 ASP A CA 1
ATOM 774 C C . ASP A 1 95 ? 0.108 3.732 -2.489 1.00 97.69 95 ASP A C 1
ATOM 776 O O . ASP A 1 95 ? -0.129 2.901 -3.373 1.00 97.69 95 ASP A O 1
ATOM 780 N N . PHE A 1 96 ? -0.815 4.115 -1.611 1.00 98.44 96 PHE A N 1
ATOM 781 C CA . PHE A 1 96 ? -2.207 3.675 -1.680 1.00 98.44 96 PHE A CA 1
ATOM 782 C C . PHE A 1 96 ? -3.142 4.832 -1.334 1.00 98.44 96 PHE A C 1
ATOM 784 O O . PHE A 1 96 ? -3.064 5.395 -0.244 1.00 98.44 96 PHE A O 1
ATOM 791 N N . ASP A 1 97 ? -4.037 5.169 -2.257 1.00 98.06 97 ASP A N 1
ATOM 792 C CA . ASP A 1 97 ? -5.114 6.130 -2.034 1.00 98.06 97 ASP A CA 1
ATOM 793 C C . ASP A 1 97 ? -6.355 5.371 -1.552 1.00 98.06 97 ASP A C 1
ATOM 795 O O . ASP A 1 97 ? -7.019 4.683 -2.332 1.00 98.06 97 ASP A O 1
ATOM 799 N N . PHE A 1 98 ? -6.674 5.479 -0.261 1.00 96.94 98 PHE A N 1
ATOM 800 C CA . PHE A 1 98 ? -7.847 4.826 0.325 1.00 96.94 98 PHE A CA 1
ATOM 801 C C . PHE A 1 98 ? -9.164 5.541 -0.008 1.00 96.94 98 PHE A C 1
ATOM 803 O O . PHE A 1 98 ? -10.236 4.971 0.193 1.00 96.94 98 PHE A O 1
ATOM 810 N N . THR A 1 99 ? -9.119 6.757 -0.565 1.00 96.31 99 THR A N 1
ATOM 811 C CA . THR A 1 99 ? -10.317 7.450 -1.061 1.00 96.31 99 THR A CA 1
ATOM 812 C C . THR A 1 99 ? -10.786 6.840 -2.377 1.00 96.31 99 THR A C 1
ATOM 814 O O . THR A 1 99 ? -11.987 6.638 -2.571 1.00 96.31 99 THR A O 1
ATOM 817 N N . THR A 1 100 ? -9.855 6.541 -3.287 1.00 97.19 100 THR A N 1
ATOM 818 C CA . THR A 1 100 ? -10.171 5.922 -4.586 1.00 97.19 100 THR A CA 1
ATOM 819 C C . THR A 1 100 ? -10.007 4.405 -4.596 1.00 97.19 100 THR A C 1
ATOM 821 O O . THR A 1 100 ? -10.456 3.762 -5.540 1.00 97.19 100 THR A O 1
ATOM 824 N N . ASN A 1 101 ? -9.418 3.834 -3.541 1.00 97.06 101 ASN A N 1
ATOM 825 C CA . ASN A 1 101 ? -8.920 2.461 -3.493 1.00 97.06 101 ASN A CA 1
ATOM 826 C C . ASN A 1 101 ? -7.957 2.159 -4.644 1.00 97.06 101 ASN A C 1
ATOM 828 O O . ASN A 1 101 ? -8.091 1.138 -5.307 1.00 97.06 101 ASN A O 1
ATOM 832 N N . THR A 1 102 ? -6.989 3.036 -4.893 1.00 98.31 102 THR A N 1
ATOM 833 C CA . THR A 1 102 ? -6.014 2.845 -5.974 1.00 98.31 102 THR A CA 1
ATOM 834 C C . THR A 1 102 ? -4.623 2.665 -5.386 1.00 98.31 102 THR A C 1
ATOM 836 O O . THR A 1 102 ? -4.146 3.508 -4.626 1.00 98.31 102 THR A O 1
ATOM 839 N N . ILE A 1 103 ? -3.957 1.574 -5.758 1.00 98.31 103 ILE A N 1
ATOM 840 C CA . ILE A 1 103 ? -2.543 1.358 -5.446 1.00 98.31 103 ILE A CA 1
ATOM 841 C C . ILE A 1 103 ? -1.686 1.909 -6.580 1.00 98.31 103 ILE A C 1
ATOM 843 O O . ILE A 1 103 ? -1.971 1.662 -7.754 1.00 98.31 103 ILE A O 1
ATOM 847 N N . TYR A 1 104 ? -0.626 2.629 -6.225 1.00 98.31 104 TYR A N 1
ATOM 848 C CA . TYR A 1 104 ? 0.343 3.188 -7.159 1.00 98.31 104 TYR A CA 1
ATOM 849 C C . TYR A 1 104 ? 1.708 2.571 -6.892 1.00 98.31 104 TYR A C 1
ATOM 851 O O . TYR A 1 104 ? 2.182 2.540 -5.755 1.00 98.31 104 TYR A O 1
ATOM 859 N N . MET A 1 105 ? 2.346 2.076 -7.946 1.00 96.31 105 MET A N 1
ATOM 860 C CA . MET A 1 105 ? 3.618 1.381 -7.849 1.00 96.31 105 MET A CA 1
ATOM 861 C C . MET A 1 105 ? 4.698 2.173 -8.580 1.00 96.31 105 MET A C 1
ATOM 863 O O . MET A 1 105 ? 4.541 2.565 -9.741 1.00 96.31 105 MET A O 1
ATOM 867 N N . TYR A 1 106 ? 5.815 2.396 -7.895 1.00 95.88 106 TYR A N 1
ATOM 868 C CA . TYR A 1 106 ? 6.901 3.239 -8.380 1.00 95.88 106 TYR A CA 1
ATOM 869 C C . TYR A 1 106 ? 8.203 2.459 -8.448 1.00 95.88 106 TYR A C 1
ATOM 871 O O . TYR A 1 106 ? 8.424 1.542 -7.652 1.00 95.88 106 TYR A O 1
ATOM 879 N N . TYR A 1 107 ? 9.078 2.866 -9.368 1.00 93.88 107 TYR A N 1
ATOM 880 C CA . TYR A 1 107 ? 10.489 2.519 -9.289 1.00 93.88 107 TYR A CA 1
ATOM 881 C C . TYR A 1 107 ? 11.388 3.753 -9.250 1.00 93.88 107 TYR A C 1
ATOM 883 O O . TYR A 1 107 ? 11.033 4.815 -9.762 1.00 93.88 107 TYR A O 1
ATOM 891 N N . TRP A 1 108 ? 12.565 3.616 -8.647 1.00 94.19 108 TRP A N 1
ATOM 892 C CA . TRP A 1 108 ? 13.602 4.640 -8.669 1.00 94.19 108 TRP A CA 1
ATOM 893 C C . TRP A 1 108 ? 14.456 4.498 -9.931 1.00 94.19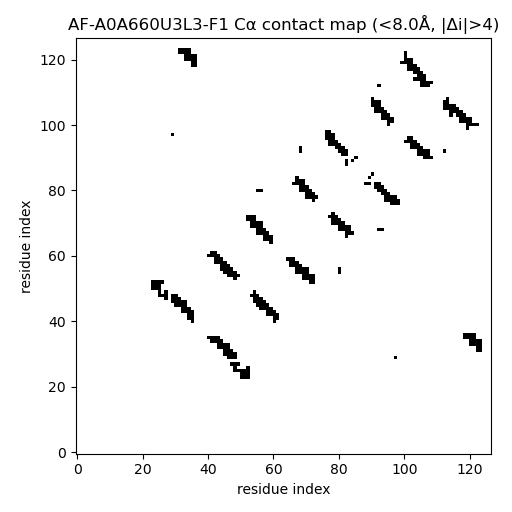 108 TRP A C 1
ATOM 895 O O . TRP A 1 108 ? 15.064 3.458 -10.173 1.00 94.19 108 TRP A O 1
ATOM 905 N N . ASP A 1 109 ? 14.529 5.546 -10.753 1.00 94.31 109 ASP A N 1
ATOM 906 C CA . ASP A 1 109 ? 15.302 5.527 -12.007 1.00 94.31 109 ASP A CA 1
ATOM 907 C C . ASP A 1 109 ? 16.760 6.007 -11.854 1.00 94.31 109 ASP A C 1
ATOM 909 O O . ASP A 1 109 ? 17.495 6.131 -12.837 1.00 94.31 109 ASP A O 1
ATOM 913 N N . GLY A 1 110 ? 17.189 6.304 -10.624 1.00 93.38 110 GLY A N 1
ATOM 914 C CA . GLY A 1 110 ? 18.476 6.935 -10.323 1.00 93.38 110 GLY A CA 1
ATOM 915 C C . GLY A 1 110 ? 18.387 8.441 -10.053 1.00 93.38 110 GLY A C 1
ATOM 916 O O . GLY A 1 110 ? 19.348 9.013 -9.538 1.00 93.38 110 GLY A O 1
ATOM 917 N N . SER A 1 111 ? 17.261 9.084 -10.377 1.00 95.69 111 SER A N 1
ATOM 918 C CA . SER A 1 111 ? 17.041 10.531 -10.223 1.00 95.69 111 SER A CA 1
ATOM 919 C C . SER A 1 111 ? 15.706 10.879 -9.565 1.00 95.69 111 SER A C 1
ATOM 921 O O . SER A 1 111 ? 15.615 11.891 -8.867 1.00 95.69 111 SER A O 1
ATOM 923 N N . SER A 1 112 ? 14.672 10.076 -9.802 1.00 95.06 112 SER A N 1
ATOM 924 C CA . SER A 1 112 ? 13.317 10.304 -9.315 1.00 95.06 112 SER A CA 1
ATOM 925 C C . SER A 1 112 ? 12.529 9.004 -9.179 1.00 95.06 112 SER A C 1
ATOM 927 O O . SER A 1 112 ? 12.833 8.001 -9.827 1.00 95.06 112 SER A O 1
ATOM 929 N N . TRP A 1 113 ? 11.484 9.048 -8.353 1.00 94.81 113 TRP A N 1
ATOM 930 C CA . TRP A 1 113 ? 10.446 8.025 -8.343 1.00 94.81 113 TRP A CA 1
ATOM 931 C C . TRP A 1 113 ? 9.569 8.174 -9.583 1.00 94.81 113 TRP A C 1
ATOM 933 O O . TRP A 1 113 ? 8.957 9.222 -9.805 1.00 94.81 113 TRP A O 1
ATOM 943 N N . VAL A 1 114 ? 9.518 7.120 -10.388 1.00 96.69 114 VAL A N 1
ATOM 944 C CA . VAL A 1 114 ? 8.731 7.042 -11.615 1.00 96.69 114 VAL A CA 1
ATOM 945 C C . VAL A 1 114 ? 7.565 6.096 -11.377 1.00 96.69 114 VAL A C 1
ATOM 947 O O . VAL A 1 114 ? 7.769 4.940 -11.009 1.00 96.69 114 VAL A O 1
ATOM 950 N N . LEU A 1 115 ? 6.341 6.586 -11.593 1.00 97.25 115 LEU A N 1
ATOM 951 C CA . LEU A 1 115 ? 5.147 5.743 -11.590 1.00 97.25 115 LEU A CA 1
ATOM 952 C C . LEU A 1 115 ? 5.258 4.744 -12.741 1.00 97.25 115 LEU A C 1
ATOM 954 O O . LEU A 1 115 ? 5.384 5.161 -13.895 1.00 97.25 115 LEU A O 1
ATOM 958 N N . TYR A 1 116 ? 5.198 3.452 -12.434 1.00 93.81 116 TYR A N 1
ATOM 959 C CA . TYR A 1 116 ? 5.259 2.412 -13.460 1.00 93.81 116 TYR A CA 1
ATOM 960 C C . TYR A 1 116 ? 3.920 1.734 -13.690 1.00 93.81 116 TYR A C 1
ATOM 962 O O . TYR A 1 116 ? 3.634 1.374 -14.829 1.00 93.81 116 TYR A O 1
ATOM 970 N N . ASP A 1 117 ? 3.102 1.592 -12.647 1.00 96.69 117 ASP A N 1
ATOM 971 C CA . ASP A 1 117 ? 1.773 1.005 -12.771 1.00 96.69 117 ASP A CA 1
ATOM 972 C C . ASP A 1 117 ? 0.830 1.469 -11.660 1.00 96.69 117 ASP A C 1
ATOM 974 O O . ASP A 1 117 ? 1.267 1.983 -10.625 1.00 96.69 117 ASP A O 1
ATOM 978 N N . TRP A 1 118 ? -0.468 1.286 -11.885 1.00 97.50 118 TRP A N 1
ATOM 979 C CA . TRP A 1 118 ? -1.511 1.564 -10.906 1.00 97.50 118 TRP A CA 1
ATOM 980 C C . TRP A 1 118 ? -2.711 0.639 -11.106 1.00 97.50 118 TRP A C 1
ATOM 982 O O . TRP A 1 118 ? -3.027 0.243 -12.228 1.00 97.50 118 TRP A O 1
ATOM 992 N N . TYR A 1 119 ? -3.397 0.317 -10.010 1.00 98.12 119 TYR A N 1
ATOM 993 C CA . TYR A 1 119 ? -4.531 -0.604 -10.034 1.00 98.12 119 TYR A CA 1
ATOM 994 C C . TYR A 1 119 ? -5.658 -0.108 -9.137 1.00 98.12 119 TYR A C 1
ATOM 996 O O . TYR A 1 119 ? -5.458 0.127 -7.943 1.00 98.12 119 TYR A O 1
ATOM 1004 N N . ASP A 1 120 ? -6.858 -0.001 -9.702 1.00 98.12 120 ASP A N 1
ATOM 1005 C CA . ASP A 1 120 ? -8.068 0.179 -8.906 1.00 98.12 120 ASP A CA 1
ATOM 1006 C C . ASP A 1 120 ? -8.377 -1.112 -8.154 1.00 98.12 120 ASP A C 1
ATOM 1008 O O . ASP A 1 120 ? -8.330 -2.211 -8.713 1.00 98.12 120 ASP A O 1
ATOM 1012 N N . CYS A 1 121 ? -8.714 -0.966 -6.883 1.00 97.88 121 CYS A N 1
ATOM 1013 C CA . CYS A 1 121 ? -8.936 -2.049 -5.952 1.00 97.88 121 CYS A CA 1
ATOM 1014 C C . CYS A 1 121 ? -10.297 -1.925 -5.256 1.00 97.88 121 CYS A C 1
ATOM 1016 O O . CYS A 1 121 ? -10.963 -0.890 -5.277 1.00 97.88 121 CYS A O 1
ATOM 1018 N N . TYR A 1 122 ? -10.708 -2.998 -4.590 1.00 96.38 122 TYR A N 1
ATOM 1019 C CA . TYR A 1 122 ? -11.826 -3.001 -3.654 1.00 96.38 122 TYR A CA 1
ATOM 1020 C C . TYR A 1 122 ? -11.443 -3.754 -2.379 1.00 96.38 122 TYR A C 1
ATOM 1022 O O . TYR A 1 122 ? -10.667 -4.711 -2.434 1.00 96.38 122 TYR A O 1
ATOM 1030 N N . LEU A 1 123 ? -11.995 -3.339 -1.235 1.00 96.25 123 LEU A N 1
ATOM 1031 C CA . LEU A 1 123 ? -11.852 -4.069 0.024 1.00 96.25 123 LEU A CA 1
ATOM 1032 C C . LEU A 1 123 ? -12.615 -5.396 -0.070 1.00 96.25 123 LEU A C 1
ATOM 1034 O O . LEU A 1 123 ? -13.822 -5.425 -0.311 1.00 96.25 123 LEU A O 1
ATOM 1038 N N . PHE A 1 124 ? -11.907 -6.504 0.109 1.00 95.25 124 PHE A N 1
ATOM 1039 C CA . PHE A 1 124 ? -12.480 -7.838 0.087 1.00 95.25 124 PHE A CA 1
ATOM 1040 C C . PHE A 1 124 ? -13.227 -8.128 1.390 1.00 95.25 124 PHE A C 1
ATOM 1042 O O . PHE A 1 124 ? -12.622 -8.272 2.454 1.00 95.25 124 PHE A O 1
ATOM 1049 N N . GLU A 1 125 ? -14.542 -8.294 1.283 1.00 90.75 125 GLU A N 1
ATOM 1050 C CA . GLU A 1 125 ? -15.397 -8.749 2.374 1.00 90.75 125 GLU A CA 1
ATOM 1051 C C . GLU A 1 125 ? -15.697 -10.251 2.205 1.00 90.75 125 GLU A C 1
ATOM 1053 O O . GLU A 1 125 ? -16.308 -10.646 1.205 1.00 90.75 125 GLU A O 1
ATOM 1058 N N . PRO A 1 126 ? -15.267 -11.124 3.138 1.00 77.44 126 PRO A N 1
ATOM 1059 C CA . PRO A 1 126 ? -15.629 -12.534 3.086 1.00 77.44 126 PRO A CA 1
ATOM 1060 C C . PRO A 1 126 ? -17.138 -12.704 3.323 1.00 77.44 126 PRO A C 1
ATOM 1062 O O . PRO A 1 126 ? -17.686 -12.163 4.283 1.00 77.44 126 PRO A O 1
ATOM 1065 N N . ILE A 1 127 ? -17.786 -13.469 2.439 1.00 66.38 127 ILE A N 1
ATOM 1066 C CA . ILE A 1 127 ? -19.207 -13.854 2.518 1.00 66.38 127 ILE A CA 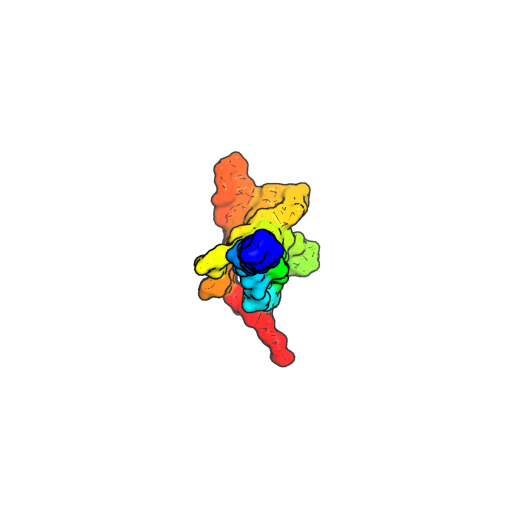1
ATOM 1067 C C . ILE A 1 127 ? -19.400 -14.993 3.523 1.00 66.38 127 ILE A C 1
ATOM 1069 O O . ILE A 1 127 ? -18.575 -15.938 3.503 1.00 66.38 127 ILE A O 1
#

Nearest PDB structures (foldseek):
  6j49-assembly1_O  TM=4.562E-01  e=1.955E+00  Borreliella burgdorferi B31
  7sqc-assembly1_V1  TM=3.731E-01  e=1.852E+00  Chlamydomonas reinhardtii

Radius of gyration: 21.37 Å; Cα contacts (8 Å, |Δi|>4): 232; chains: 1; bounding box: 38×43×69 Å